Protein AF-A0A521QNW1-F1 (afdb_monomer_lite)

Secondary structure (DSSP, 8-state):
-EEEEHHHHHHHHHHHHHHHTS---HHHHHHHHHHHHHHHHHHHHHHHHHHHHHHHHSEEETTEEEEEE--TTSTTHHHHHHHHHHHHH-EEEE-SPPEEGGGT-----HHHHHHHTTTEE------HHHHHHHHHHHHHHHHHHHHTT-

Structure (mmCIF, N/CA/C/O backbone):
data_AF-A0A521QNW1-F1
#
_entry.id   AF-A0A521QNW1-F1
#
loop_
_atom_site.group_PDB
_atom_site.id
_atom_site.type_symbol
_atom_site.label_atom_id
_atom_site.label_alt_id
_atom_site.label_comp_id
_atom_site.label_asym_id
_atom_site.label_entity_id
_atom_site.label_seq_id
_atom_site.pdbx_PDB_ins_code
_atom_site.Cartn_x
_atom_site.Cartn_y
_atom_site.Cartn_z
_atom_site.occupancy
_atom_site.B_iso_or_equiv
_atom_site.auth_seq_id
_atom_site.auth_comp_id
_atom_site.auth_asym_id
_atom_site.auth_atom_id
_atom_site.pdbx_PDB_model_num
ATOM 1 N N . MET A 1 1 ? 7.171 6.668 18.962 1.00 60.22 1 MET A N 1
ATOM 2 C CA . MET A 1 1 ? 6.312 7.117 17.847 1.00 60.22 1 MET A CA 1
ATOM 3 C C . MET A 1 1 ? 6.265 5.956 16.876 1.00 60.22 1 MET A C 1
ATOM 5 O O . MET A 1 1 ? 7.332 5.444 16.565 1.00 60.22 1 MET A O 1
ATOM 9 N N . THR A 1 2 ? 5.083 5.450 16.535 1.00 83.50 2 THR A N 1
ATOM 10 C CA . THR A 1 2 ? 4.958 4.282 15.649 1.00 83.50 2 THR A CA 1
ATOM 11 C C . THR A 1 2 ? 5.354 4.687 14.232 1.00 83.50 2 THR A C 1
ATOM 13 O O . THR A 1 2 ? 5.096 5.821 13.831 1.00 83.50 2 THR A O 1
ATOM 16 N N . SER A 1 3 ? 5.994 3.796 13.488 1.00 90.81 3 SER A N 1
ATOM 17 C CA . SER A 1 3 ? 6.280 3.964 12.064 1.00 90.81 3 SER A CA 1
ATOM 18 C C . SER A 1 3 ? 5.726 2.775 11.292 1.00 90.81 3 SER A C 1
ATOM 20 O O . SER A 1 3 ? 5.543 1.696 11.857 1.00 90.81 3 SER A O 1
ATOM 22 N N . LEU A 1 4 ? 5.438 2.996 10.015 1.00 91.69 4 LEU A N 1
ATOM 23 C CA . LEU A 1 4 ? 5.029 1.962 9.072 1.00 91.69 4 LEU A CA 1
ATOM 24 C C . LEU A 1 4 ? 6.017 1.939 7.920 1.00 91.69 4 LEU A C 1
ATOM 26 O O . LEU A 1 4 ? 6.500 2.994 7.509 1.00 91.69 4 LEU A O 1
ATOM 30 N N . THR A 1 5 ? 6.305 0.759 7.387 1.00 95.31 5 THR A N 1
ATOM 31 C CA . THR A 1 5 ? 6.985 0.674 6.097 1.00 95.31 5 THR A CA 1
ATOM 32 C C . THR A 1 5 ? 6.017 1.042 4.975 1.00 95.31 5 THR A C 1
ATOM 34 O O . THR A 1 5 ? 4.802 0.841 5.090 1.00 95.31 5 THR A O 1
ATOM 37 N N . VAL A 1 6 ? 6.530 1.554 3.858 1.00 92.56 6 VAL A N 1
ATOM 38 C CA . VAL A 1 6 ? 5.693 1.863 2.688 1.00 92.56 6 VAL A CA 1
ATOM 39 C C . VAL A 1 6 ? 4.939 0.618 2.211 1.00 92.56 6 VAL A C 1
ATOM 41 O O . VAL A 1 6 ? 3.761 0.711 1.867 1.00 92.56 6 VAL A O 1
ATOM 44 N N . ILE A 1 7 ? 5.555 -0.570 2.258 1.00 93.81 7 ILE A N 1
ATOM 45 C CA . ILE A 1 7 ? 4.862 -1.810 1.877 1.00 93.81 7 ILE A CA 1
ATOM 46 C C . ILE A 1 7 ? 3.689 -2.152 2.807 1.00 93.81 7 ILE A C 1
ATOM 48 O O . ILE A 1 7 ? 2.662 -2.628 2.327 1.00 93.81 7 ILE A O 1
ATOM 52 N N . GLN A 1 8 ? 3.782 -1.848 4.106 1.00 93.44 8 GLN A N 1
ATOM 53 C CA . GLN A 1 8 ? 2.659 -2.015 5.039 1.00 93.44 8 GLN A CA 1
ATOM 54 C C . GLN A 1 8 ? 1.501 -1.072 4.695 1.00 93.44 8 GLN A C 1
ATOM 56 O O . GLN A 1 8 ? 0.344 -1.479 4.753 1.00 93.44 8 GLN A O 1
ATOM 61 N N . ILE A 1 9 ? 1.795 0.165 4.284 1.00 92.38 9 ILE A N 1
ATOM 62 C CA . ILE A 1 9 ? 0.774 1.123 3.830 1.00 92.38 9 ILE A CA 1
ATOM 63 C C . ILE A 1 9 ? 0.081 0.614 2.567 1.00 92.38 9 ILE A C 1
ATOM 65 O O . ILE A 1 9 ? -1.147 0.622 2.486 1.00 92.38 9 ILE A O 1
ATOM 69 N N . VAL A 1 10 ? 0.861 0.138 1.596 1.00 91.69 10 VAL A N 1
ATOM 70 C CA . VAL A 1 10 ? 0.342 -0.406 0.335 1.00 91.69 10 VAL A CA 1
ATOM 71 C C . VAL A 1 10 ? -0.538 -1.631 0.584 1.00 91.69 10 VAL A C 1
ATOM 73 O O . VAL A 1 10 ? -1.625 -1.709 0.015 1.00 91.69 10 VAL A O 1
ATOM 76 N N . ALA A 1 11 ? -0.107 -2.552 1.450 1.00 92.00 11 ALA A N 1
ATOM 77 C CA . ALA A 1 11 ? -0.886 -3.734 1.813 1.00 92.00 11 ALA A CA 1
ATOM 78 C C . ALA A 1 11 ? -2.203 -3.363 2.518 1.00 92.00 11 ALA A C 1
ATOM 80 O O . ALA A 1 11 ? -3.254 -3.921 2.209 1.00 92.00 11 ALA A O 1
ATOM 81 N N . ALA A 1 12 ? -2.167 -2.380 3.422 1.00 90.56 12 ALA A N 1
ATOM 82 C CA . ALA A 1 12 ? -3.335 -1.947 4.183 1.00 90.56 12 ALA A CA 1
ATOM 83 C C . ALA A 1 12 ? -4.367 -1.160 3.360 1.00 90.56 12 ALA A C 1
ATOM 85 O O . ALA A 1 12 ? -5.542 -1.123 3.732 1.00 90.56 12 ALA A O 1
ATOM 86 N N . HIS A 1 13 ? -3.950 -0.514 2.267 1.00 88.44 13 HIS A N 1
ATOM 87 C CA . HIS A 1 13 ? -4.769 0.448 1.524 1.00 88.44 13 HIS A CA 1
ATOM 88 C C . HIS A 1 13 ? -6.120 -0.134 1.073 1.00 88.44 13 HIS A C 1
ATOM 90 O O . HIS A 1 13 ? -7.166 0.476 1.298 1.00 88.44 13 HIS A O 1
ATOM 96 N N . GLU A 1 14 ? -6.130 -1.339 0.494 1.00 85.19 14 GLU A N 1
ATOM 97 C CA . GLU A 1 14 ? -7.375 -1.964 0.031 1.00 85.19 14 GLU A CA 1
ATOM 98 C C . GLU A 1 14 ? -8.303 -2.339 1.196 1.00 85.19 14 GLU A C 1
ATOM 100 O O . GLU A 1 14 ? -9.500 -2.043 1.165 1.00 85.19 14 GLU A O 1
ATOM 105 N N . ALA A 1 15 ? -7.753 -2.952 2.246 1.00 87.25 15 ALA A N 1
ATOM 106 C CA . ALA A 1 15 ? -8.526 -3.363 3.413 1.00 87.25 15 ALA A CA 1
ATOM 107 C C . ALA A 1 15 ? -9.147 -2.150 4.133 1.00 87.25 15 ALA A C 1
ATOM 109 O O . ALA A 1 15 ? -10.309 -2.181 4.541 1.00 87.25 15 ALA A O 1
ATOM 110 N N . ILE A 1 16 ? -8.414 -1.037 4.216 1.00 86.31 16 ILE A N 1
ATOM 111 C CA . ILE A 1 16 ? -8.890 0.212 4.821 1.00 86.31 16 ILE A CA 1
ATOM 112 C C . ILE A 1 16 ? -9.960 0.895 3.970 1.00 86.31 16 ILE A C 1
ATOM 114 O O . ILE A 1 16 ? -10.948 1.387 4.523 1.00 86.31 16 ILE A O 1
ATOM 118 N N . ALA A 1 17 ? -9.818 0.884 2.643 1.00 83.00 17 ALA A N 1
ATOM 119 C CA . ALA A 1 17 ? -10.846 1.401 1.746 1.00 83.00 17 ALA A CA 1
ATOM 120 C C . ALA A 1 17 ? -12.181 0.663 1.942 1.00 83.00 17 ALA A C 1
ATOM 122 O O . ALA A 1 17 ? -13.223 1.303 2.059 1.00 83.00 17 ALA A O 1
ATOM 123 N N . ARG A 1 18 ? -12.146 -0.669 2.087 1.00 83.62 18 ARG A N 1
ATOM 124 C CA . ARG A 1 18 ? -13.345 -1.477 2.372 1.00 83.62 18 ARG A CA 1
ATOM 125 C C . ARG A 1 18 ? -13.958 -1.165 3.736 1.00 83.62 18 ARG A C 1
ATOM 127 O O . ARG A 1 18 ? -15.178 -1.146 3.864 1.00 83.62 18 ARG A O 1
ATOM 134 N N . LEU A 1 19 ? -13.135 -0.919 4.758 1.00 83.69 19 LEU A N 1
ATOM 135 C CA . LEU A 1 19 ? -13.621 -0.555 6.093 1.00 83.69 19 LEU A CA 1
ATOM 136 C C . LEU A 1 19 ? -14.359 0.785 6.114 1.00 83.69 19 LEU A C 1
ATOM 138 O O . LEU A 1 19 ? -15.308 0.940 6.881 1.00 83.69 19 LEU A O 1
ATOM 142 N N . ARG A 1 20 ? -13.954 1.740 5.271 1.00 80.62 20 ARG A N 1
ATOM 143 C CA . ARG A 1 20 ? -14.621 3.043 5.152 1.00 80.62 20 ARG A CA 1
ATOM 144 C C . ARG A 1 20 ? -16.084 2.912 4.724 1.00 80.62 20 ARG A C 1
ATOM 146 O O . ARG A 1 20 ? -16.912 3.712 5.148 1.00 80.62 20 ARG A O 1
ATOM 153 N N . ASP A 1 21 ? -16.390 1.919 3.898 1.00 82.25 21 ASP A N 1
ATOM 154 C CA . ASP A 1 21 ? -17.720 1.746 3.314 1.00 82.25 21 ASP A CA 1
ATOM 155 C C . ASP A 1 21 ? -18.667 0.939 4.233 1.00 82.25 21 ASP A C 1
ATOM 157 O O . ASP A 1 21 ? -19.838 0.738 3.906 1.00 82.25 21 ASP A O 1
ATOM 161 N N . LYS A 1 22 ? -18.187 0.495 5.406 1.00 83.50 22 LYS A N 1
ATOM 162 C CA . LYS A 1 22 ? -18.977 -0.237 6.405 1.00 83.50 22 LYS A CA 1
ATOM 163 C C . LYS A 1 22 ? -19.598 0.708 7.451 1.00 83.50 22 LYS A C 1
ATOM 165 O O . LYS A 1 22 ? -18.998 1.726 7.805 1.00 83.50 22 LYS A O 1
ATOM 170 N N . PRO A 1 23 ? -20.786 0.381 7.994 1.00 81.69 23 PRO A N 1
ATOM 171 C CA . PRO A 1 23 ? -21.376 1.141 9.090 1.00 81.69 23 PRO A CA 1
ATOM 172 C C . PRO A 1 23 ? -20.565 0.912 10.373 1.00 81.69 23 PRO A C 1
ATOM 174 O O . PRO A 1 23 ? -20.579 -0.177 10.934 1.00 81.69 23 PRO A O 1
ATOM 177 N N . LEU A 1 24 ? -19.855 1.943 10.832 1.00 84.81 24 LEU A N 1
ATOM 178 C CA . LEU A 1 24 ? -19.031 1.903 12.044 1.00 84.81 24 LEU A CA 1
ATOM 179 C C . LEU A 1 24 ? -19.571 2.862 13.116 1.00 84.81 24 LEU A C 1
ATOM 181 O O . LEU A 1 24 ? -20.153 3.897 12.769 1.00 84.81 24 LEU A O 1
ATOM 185 N N . PRO A 1 25 ? -19.320 2.600 14.414 1.00 85.81 25 PRO A N 1
ATOM 186 C CA . PRO A 1 25 ? -19.617 3.559 15.474 1.00 85.81 25 PRO A CA 1
ATOM 187 C C . PRO A 1 25 ? -18.984 4.926 15.184 1.00 85.81 25 PRO A C 1
ATOM 189 O O . PRO A 1 25 ? -17.832 5.005 14.756 1.00 85.81 25 PRO A O 1
ATOM 192 N N . GLY A 1 26 ? -19.703 6.024 15.444 1.00 85.12 26 GLY A N 1
ATOM 193 C CA . GLY A 1 26 ? -19.305 7.365 14.982 1.00 85.12 26 GLY A CA 1
ATOM 194 C C . GLY A 1 26 ? -17.886 7.794 15.389 1.00 85.12 26 GLY A C 1
ATOM 195 O O . GLY A 1 26 ? -17.150 8.360 14.581 1.00 85.12 26 GLY A O 1
ATOM 196 N N . ALA A 1 27 ? -17.457 7.467 16.613 1.00 84.94 27 ALA A N 1
ATOM 197 C CA . ALA A 1 27 ? -16.100 7.760 17.083 1.00 84.94 27 ALA A CA 1
ATOM 198 C C . ALA A 1 27 ? -15.020 6.965 16.322 1.00 84.94 27 ALA A C 1
ATOM 200 O O . ALA A 1 27 ? -13.947 7.498 16.025 1.00 84.94 27 ALA A O 1
ATOM 201 N N . VAL A 1 28 ? -15.308 5.707 15.982 1.00 85.81 28 VAL A N 1
ATOM 202 C CA . VAL A 1 28 ? -14.408 4.820 15.234 1.00 85.81 28 VAL A CA 1
ATOM 203 C C . VAL A 1 28 ? -14.359 5.241 13.770 1.00 85.81 28 VAL A C 1
ATOM 205 O O . VAL A 1 28 ? -13.272 5.414 13.230 1.00 85.81 28 VAL A O 1
ATOM 208 N N . SER A 1 29 ? -15.515 5.530 13.167 1.00 86.81 29 SER A N 1
ATOM 209 C CA . SER A 1 29 ? -15.632 6.061 11.804 1.00 86.81 29 SER A CA 1
ATOM 210 C C . SER A 1 29 ? -14.823 7.353 11.615 1.00 86.81 29 SER A C 1
ATOM 212 O O . SER A 1 29 ? -14.059 7.484 10.656 1.00 86.81 29 SER A O 1
ATOM 214 N N . TYR A 1 30 ? -14.900 8.286 12.572 1.00 87.88 30 TYR A N 1
ATOM 215 C CA . TYR A 1 30 ? -14.123 9.528 12.534 1.00 87.88 30 TYR A CA 1
ATOM 216 C C . TYR A 1 30 ? -12.609 9.285 12.611 1.00 87.88 30 TYR A C 1
ATOM 218 O O . TYR A 1 30 ? -11.839 9.892 11.862 1.00 87.88 30 TYR A O 1
ATOM 226 N N . ARG A 1 31 ? -12.162 8.389 13.502 1.00 88.25 31 ARG A N 1
ATOM 227 C CA . ARG A 1 31 ? -10.741 8.022 13.619 1.00 88.25 31 ARG A CA 1
ATOM 228 C C . ARG A 1 31 ? -10.239 7.317 12.363 1.00 88.25 31 ARG A C 1
ATOM 230 O O . ARG A 1 31 ? -9.189 7.698 11.850 1.00 88.25 31 ARG A O 1
ATOM 237 N N . LEU A 1 32 ? -11.002 6.350 11.856 1.00 89.56 32 LEU A N 1
ATOM 238 C CA . LEU A 1 32 ? -10.689 5.629 10.629 1.00 89.56 32 LEU A CA 1
ATOM 239 C C . LEU A 1 32 ? -10.570 6.598 9.455 1.00 89.56 32 LEU A C 1
ATOM 241 O O . LEU A 1 32 ? -9.589 6.539 8.732 1.00 89.56 32 LEU A O 1
ATOM 245 N N . SER A 1 33 ? -11.486 7.559 9.322 1.00 88.56 33 SER A N 1
ATOM 246 C CA . SER A 1 33 ? -11.444 8.557 8.244 1.00 88.56 33 SER A CA 1
ATOM 247 C C . SER A 1 33 ? -10.151 9.385 8.241 1.00 88.56 33 SER A C 1
ATOM 249 O O . SER A 1 33 ? -9.627 9.703 7.176 1.00 88.56 33 SER A O 1
ATOM 251 N N . LYS A 1 34 ? -9.598 9.719 9.418 1.00 90.44 34 LYS A N 1
ATOM 252 C CA . LYS A 1 34 ? -8.298 10.408 9.512 1.00 90.44 34 LYS A CA 1
ATOM 253 C C . LYS A 1 34 ? -7.136 9.520 9.077 1.00 90.44 34 LYS A C 1
ATOM 255 O O . LYS A 1 34 ? -6.248 10.002 8.382 1.00 90.44 34 LYS A O 1
ATOM 260 N N . ILE A 1 35 ? -7.160 8.253 9.488 1.00 90.25 35 ILE A N 1
ATOM 261 C CA . ILE A 1 35 ? -6.149 7.262 9.108 1.00 90.25 35 ILE A CA 1
ATOM 262 C C . ILE A 1 35 ? -6.205 7.014 7.598 1.00 90.25 35 ILE A C 1
ATOM 264 O O . ILE A 1 35 ? -5.176 7.106 6.946 1.00 90.25 35 ILE A O 1
ATOM 268 N N . VAL A 1 36 ? -7.398 6.796 7.035 1.00 90.12 36 VAL A N 1
ATOM 269 C CA . VAL A 1 36 ? -7.626 6.641 5.589 1.00 90.12 36 VAL A CA 1
ATOM 270 C C . VAL A 1 36 ? -7.048 7.832 4.840 1.00 90.12 36 VAL A C 1
ATOM 272 O O . VAL A 1 36 ? -6.233 7.645 3.951 1.00 90.12 36 VAL A O 1
ATOM 275 N N . LYS A 1 37 ? -7.401 9.063 5.235 1.00 90.50 37 LYS A N 1
ATOM 276 C CA . LYS A 1 37 ? -6.895 10.265 4.564 1.00 90.50 37 LYS A CA 1
ATOM 277 C C . LYS A 1 37 ? -5.364 10.317 4.551 1.00 90.50 37 LYS A C 1
ATOM 279 O O . LYS A 1 37 ? -4.782 10.645 3.525 1.00 90.50 37 LYS A O 1
ATOM 284 N N . TYR A 1 38 ? -4.731 10.009 5.681 1.00 91.06 38 TYR A N 1
ATOM 285 C CA . TYR A 1 38 ? -3.275 9.976 5.777 1.00 91.06 38 TYR A CA 1
ATOM 286 C C . TYR A 1 38 ? -2.667 8.903 4.863 1.00 91.06 38 TYR A C 1
ATOM 288 O O . TYR A 1 38 ? -1.765 9.191 4.085 1.00 91.06 38 TYR A O 1
ATOM 296 N N . LEU A 1 39 ? -3.194 7.680 4.907 1.00 90.75 39 LEU A N 1
ATOM 297 C CA . LEU A 1 39 ? -2.685 6.574 4.095 1.00 90.75 39 LEU A CA 1
ATOM 298 C C . LEU A 1 39 ? -2.943 6.779 2.600 1.00 90.75 39 LEU A C 1
ATOM 300 O O . LEU A 1 39 ? -2.106 6.387 1.798 1.00 90.75 39 LEU A O 1
ATOM 304 N N . ASP A 1 40 ? -4.045 7.428 2.218 1.00 91.31 40 ASP A N 1
ATOM 305 C CA . ASP A 1 40 ? -4.325 7.816 0.833 1.00 91.31 40 ASP A CA 1
ATOM 306 C C . ASP A 1 40 ? -3.274 8.805 0.308 1.00 91.31 40 ASP A C 1
ATOM 308 O O . ASP A 1 40 ? -2.892 8.741 -0.860 1.00 91.31 40 ASP A O 1
ATOM 312 N N . GLU A 1 41 ? -2.819 9.744 1.144 1.00 91.81 41 GLU A N 1
ATOM 313 C CA . GLU A 1 41 ? -1.761 10.695 0.785 1.00 91.81 41 GLU A CA 1
ATOM 314 C C . GLU A 1 41 ? -0.425 9.961 0.580 1.00 91.81 41 GLU A C 1
ATOM 316 O O . GLU A 1 41 ? 0.184 10.100 -0.484 1.00 91.81 41 GLU A O 1
ATOM 321 N N . GLU A 1 42 ? -0.029 9.100 1.521 1.00 92.50 42 GLU A N 1
ATOM 322 C CA . GLU A 1 42 ? 1.185 8.277 1.405 1.00 92.50 42 GLU A CA 1
ATOM 323 C C . GLU A 1 42 ? 1.119 7.313 0.205 1.00 92.50 42 GLU A C 1
ATOM 325 O O . GLU A 1 42 ? 2.083 7.156 -0.547 1.00 92.50 42 GLU A O 1
ATOM 330 N N . PHE A 1 43 ? -0.045 6.713 -0.057 1.00 92.62 43 PHE A N 1
ATOM 331 C CA . PHE A 1 43 ? -0.247 5.821 -1.197 1.00 92.62 43 PHE A CA 1
ATOM 332 C C . PHE A 1 43 ? -0.143 6.559 -2.540 1.00 92.62 43 PHE A C 1
ATOM 334 O O . PHE A 1 43 ? 0.412 6.021 -3.502 1.00 92.62 43 PHE A O 1
ATOM 341 N N . ARG A 1 44 ? -0.626 7.806 -2.633 1.00 93.00 44 ARG A N 1
ATOM 342 C CA . ARG A 1 44 ? -0.446 8.645 -3.835 1.00 93.00 44 ARG A CA 1
ATOM 343 C C . ARG A 1 44 ? 1.017 9.005 -4.074 1.00 93.00 44 ARG A C 1
ATOM 345 O O . ARG A 1 44 ? 1.451 9.016 -5.230 1.00 93.00 44 ARG A O 1
ATOM 352 N N . LEU A 1 45 ? 1.774 9.279 -3.011 1.00 93.25 45 LEU A N 1
ATOM 353 C CA . LEU A 1 45 ? 3.217 9.512 -3.108 1.00 93.25 45 LEU A CA 1
ATOM 354 C C . LEU A 1 45 ? 3.926 8.251 -3.611 1.00 93.25 45 LEU A C 1
ATOM 356 O O . LEU A 1 45 ? 4.646 8.315 -4.607 1.00 93.25 45 LEU A O 1
ATOM 360 N N . TYR A 1 46 ? 3.621 7.092 -3.023 1.00 94.88 46 TYR A N 1
ATOM 361 C CA . TYR A 1 46 ? 4.114 5.799 -3.499 1.00 94.88 46 TYR A CA 1
ATOM 362 C C . TYR A 1 46 ? 3.779 5.550 -4.977 1.00 94.88 46 TYR A C 1
A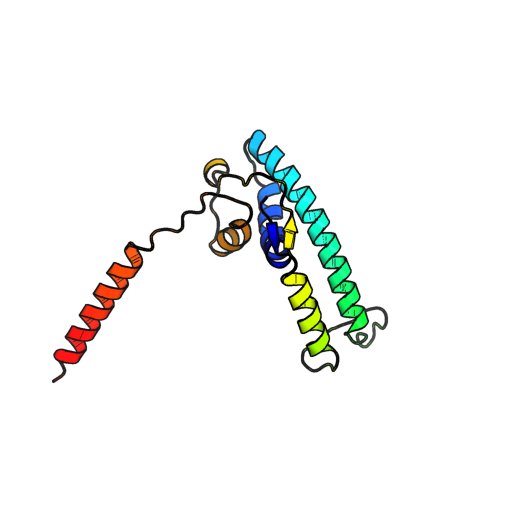TOM 364 O O . TYR A 1 46 ? 4.647 5.153 -5.753 1.00 94.88 46 TYR A O 1
ATOM 372 N N . ALA A 1 47 ? 2.536 5.804 -5.399 1.00 94.38 47 ALA A N 1
ATOM 373 C CA . ALA A 1 47 ? 2.120 5.618 -6.786 1.00 94.38 47 ALA A CA 1
ATOM 374 C C . ALA A 1 47 ? 2.905 6.522 -7.749 1.00 94.38 47 ALA A C 1
ATOM 376 O O . ALA A 1 47 ? 3.291 6.068 -8.826 1.00 94.38 47 ALA A O 1
ATOM 377 N N . THR A 1 48 ? 3.180 7.766 -7.345 1.00 96.19 48 THR A N 1
ATOM 378 C CA . THR A 1 48 ? 4.023 8.701 -8.103 1.00 96.19 48 THR A CA 1
ATOM 379 C C . THR A 1 48 ? 5.441 8.156 -8.256 1.00 96.19 48 THR A C 1
ATOM 381 O O . THR A 1 48 ? 5.901 7.985 -9.383 1.00 96.19 48 THR A O 1
ATOM 384 N N . VAL A 1 49 ? 6.093 7.779 -7.150 1.00 96.38 49 VAL A N 1
ATOM 385 C CA . VAL A 1 49 ? 7.458 7.222 -7.160 1.00 96.38 49 VAL A CA 1
ATOM 386 C C . VAL A 1 49 ? 7.532 5.945 -7.998 1.00 96.38 49 VAL A C 1
ATOM 388 O O . VAL A 1 49 ? 8.419 5.797 -8.836 1.00 96.38 49 VAL A O 1
ATOM 391 N N . LYS A 1 50 ? 6.565 5.035 -7.841 1.00 95.19 50 LYS A N 1
ATOM 392 C CA . LYS A 1 50 ? 6.474 3.811 -8.644 1.00 95.19 50 LYS A CA 1
ATOM 393 C C . LYS A 1 50 ? 6.391 4.132 -10.138 1.00 95.19 50 LYS A C 1
ATOM 395 O O . LYS A 1 50 ? 7.096 3.515 -10.931 1.00 95.19 50 LYS A O 1
ATOM 400 N N . ASN A 1 51 ? 5.551 5.089 -10.532 1.00 95.88 51 ASN A N 1
ATOM 401 C CA . ASN A 1 51 ? 5.404 5.478 -11.935 1.00 95.88 51 ASN A CA 1
ATOM 402 C C . ASN A 1 51 ? 6.690 6.112 -12.486 1.00 95.88 51 ASN A C 1
ATOM 404 O O . ASN A 1 51 ? 7.097 5.784 -13.598 1.00 95.88 51 ASN A O 1
ATOM 408 N N . GLU A 1 52 ? 7.373 6.952 -11.708 1.00 96.50 52 GLU A N 1
ATOM 409 C CA . GLU A 1 52 ? 8.679 7.505 -12.084 1.00 96.50 52 GLU A CA 1
ATOM 410 C C . GLU A 1 52 ? 9.734 6.408 -12.279 1.00 96.50 52 GLU A C 1
ATOM 412 O O . GLU A 1 52 ? 10.505 6.452 -13.239 1.00 96.50 52 GLU A O 1
ATOM 417 N N . LEU A 1 53 ? 9.748 5.393 -11.410 1.00 96.56 53 LEU A N 1
ATOM 418 C CA . LEU A 1 53 ? 10.639 4.240 -11.541 1.00 96.56 53 LEU A CA 1
ATOM 419 C C . LEU A 1 53 ? 10.299 3.382 -12.765 1.00 96.56 53 LEU A C 1
ATOM 421 O O . LEU A 1 53 ? 11.216 2.912 -13.438 1.00 96.56 53 LEU A O 1
ATOM 425 N N . ILE A 1 54 ? 9.015 3.221 -13.098 1.00 96.56 54 ILE A N 1
ATOM 426 C CA . ILE A 1 54 ? 8.580 2.548 -14.332 1.00 96.56 54 ILE A CA 1
ATOM 427 C C . ILE A 1 54 ? 9.069 3.316 -15.564 1.00 96.56 54 ILE A C 1
ATOM 429 O O . ILE A 1 54 ? 9.593 2.698 -16.483 1.00 96.56 54 ILE A O 1
ATOM 433 N N . VAL A 1 55 ? 8.957 4.645 -15.590 1.00 95.81 55 VAL A N 1
ATOM 434 C CA . VAL A 1 55 ? 9.461 5.458 -16.713 1.00 95.81 55 VAL A CA 1
ATOM 435 C C . VAL A 1 55 ? 10.989 5.393 -16.805 1.00 95.81 55 VAL A C 1
ATOM 437 O O . VAL A 1 55 ? 11.544 5.320 -17.897 1.00 95.81 55 VAL A O 1
ATOM 440 N N . ARG A 1 56 ? 11.687 5.398 -15.663 1.00 96.19 56 ARG A N 1
ATOM 441 C CA . ARG A 1 56 ? 13.157 5.387 -15.608 1.00 96.19 56 ARG A CA 1
ATOM 442 C C . ARG A 1 56 ? 13.773 4.048 -16.015 1.00 96.19 56 ARG A C 1
ATOM 444 O O . ARG A 1 56 ? 14.846 4.041 -16.612 1.00 96.19 56 ARG A O 1
ATOM 451 N N . HIS A 1 57 ? 13.149 2.937 -15.632 1.00 96.38 57 HIS A N 1
ATOM 452 C CA . HIS A 1 57 ? 13.724 1.594 -15.768 1.00 96.38 57 HIS A CA 1
ATOM 453 C C . HIS A 1 57 ? 12.936 0.675 -16.711 1.00 96.38 57 HIS A C 1
ATOM 455 O O . HIS A 1 57 ? 13.381 -0.434 -16.998 1.00 96.38 57 HIS A O 1
ATOM 461 N N . GLY A 1 58 ? 11.762 1.098 -17.167 1.00 94.38 58 GLY A N 1
ATOM 462 C CA . GLY A 1 58 ? 10.948 0.365 -18.125 1.00 94.38 58 GLY A CA 1
ATOM 463 C C . GLY A 1 58 ? 11.303 0.677 -19.572 1.00 94.38 58 GLY A C 1
ATOM 464 O O . GLY A 1 58 ? 12.142 1.520 -19.880 1.00 94.38 58 GLY A O 1
ATOM 465 N N . GLU A 1 59 ? 10.607 -0.006 -20.469 1.00 94.81 59 GLU A N 1
ATOM 466 C CA . GLU A 1 59 ? 10.640 0.260 -21.904 1.00 94.81 59 GLU A CA 1
ATOM 467 C C . GLU A 1 59 ? 9.250 0.680 -22.386 1.00 94.81 59 GLU A C 1
ATOM 469 O O . GLU A 1 59 ? 8.251 0.248 -21.797 1.00 94.81 59 GLU A O 1
ATOM 474 N N . PRO A 1 60 ? 9.155 1.499 -23.447 1.00 94.19 60 PRO A N 1
ATOM 475 C CA . PRO A 1 60 ? 7.871 1.874 -24.017 1.00 94.19 60 PRO A CA 1
ATOM 476 C C . PRO A 1 60 ? 7.088 0.642 -24.485 1.00 94.19 60 PRO A C 1
ATOM 478 O O . PRO A 1 60 ? 7.649 -0.344 -24.977 1.00 94.19 60 PRO A O 1
ATOM 481 N N . VAL A 1 61 ? 5.769 0.686 -24.326 1.00 94.19 61 VAL A N 1
ATOM 482 C CA . VAL A 1 61 ? 4.883 -0.375 -24.800 1.00 94.19 61 VAL A CA 1
ATOM 483 C C . VAL A 1 61 ? 4.811 -0.307 -26.332 1.00 94.19 61 VAL A C 1
ATOM 485 O O . VAL A 1 61 ? 4.633 0.781 -26.888 1.00 94.19 61 VAL A O 1
ATOM 488 N N . PRO A 1 62 ? 4.931 -1.446 -27.047 1.00 90.00 62 PRO A N 1
ATOM 489 C CA . PRO A 1 62 ? 4.666 -1.479 -28.480 1.00 90.00 62 PRO A CA 1
ATOM 490 C C . PRO A 1 62 ? 3.288 -0.879 -28.773 1.00 90.00 62 PRO A C 1
ATOM 492 O O . PRO A 1 62 ? 2.331 -1.161 -28.058 1.00 90.00 62 PRO A O 1
ATOM 495 N N . ASP A 1 63 ? 3.206 -0.028 -29.792 1.00 91.38 63 ASP A N 1
ATOM 496 C CA . ASP A 1 63 ? 1.978 0.658 -30.220 1.00 91.38 63 ASP A CA 1
ATOM 497 C C . ASP A 1 63 ? 1.450 1.755 -29.270 1.00 91.38 63 ASP A C 1
ATOM 499 O O . ASP A 1 63 ? 0.467 2.416 -29.606 1.00 91.38 63 ASP A O 1
ATOM 503 N N . LYS A 1 64 ? 2.117 2.001 -28.130 1.00 92.81 64 LYS A N 1
ATOM 504 C CA . LYS A 1 64 ? 1.791 3.072 -27.170 1.00 92.81 64 LYS A CA 1
ATOM 505 C C . LYS A 1 64 ? 3.053 3.681 -26.537 1.00 92.81 64 LYS A C 1
ATOM 507 O O . LYS A 1 64 ? 3.407 3.343 -25.405 1.00 92.81 64 LYS A O 1
ATOM 512 N N . PRO A 1 65 ? 3.771 4.556 -27.260 1.00 83.25 65 PRO A N 1
ATOM 513 C CA . PRO A 1 65 ? 5.069 5.077 -26.826 1.00 83.25 65 PRO A CA 1
ATOM 514 C C . PRO A 1 65 ? 5.014 5.930 -25.547 1.00 83.25 65 PRO A C 1
ATOM 516 O O . PRO A 1 65 ? 6.037 6.111 -24.894 1.00 83.25 65 PRO A O 1
ATOM 519 N N . GLU A 1 66 ? 3.845 6.452 -25.184 1.00 90.31 66 GLU A N 1
ATOM 520 C CA . GLU A 1 66 ? 3.592 7.180 -23.939 1.00 90.31 66 GLU A CA 1
ATOM 521 C C . GLU A 1 66 ? 3.427 6.274 -22.706 1.00 90.31 66 GLU A C 1
ATOM 523 O O . GLU A 1 66 ? 3.519 6.752 -21.574 1.00 90.31 66 GLU A O 1
ATOM 528 N N . GLU A 1 67 ? 3.195 4.975 -22.903 1.00 92.88 67 GLU A N 1
ATOM 529 C CA . GLU A 1 67 ? 3.091 3.990 -21.830 1.00 92.88 67 GLU A CA 1
ATOM 530 C C . GLU A 1 67 ? 4.426 3.250 -21.676 1.00 92.88 67 GLU A C 1
ATOM 532 O O . GLU A 1 67 ? 5.045 2.843 -22.655 1.00 92.88 67 GLU A O 1
ATOM 537 N N . TYR A 1 68 ? 4.855 3.025 -20.433 1.00 95.31 68 TYR A N 1
ATOM 538 C CA . TYR A 1 68 ? 6.071 2.277 -20.113 1.00 95.31 68 TYR A CA 1
ATOM 539 C C . TYR A 1 68 ? 5.714 0.998 -19.365 1.00 95.31 68 TYR A C 1
ATOM 541 O O . TYR A 1 68 ? 4.802 0.975 -18.535 1.00 95.31 68 TYR A O 1
ATOM 549 N N . ARG A 1 69 ? 6.459 -0.075 -19.631 1.00 94.31 69 ARG A N 1
ATOM 550 C CA . ARG A 1 69 ? 6.313 -1.360 -18.946 1.00 94.31 69 ARG A CA 1
ATOM 551 C C . ARG A 1 69 ? 7.642 -1.861 -18.413 1.00 94.31 69 ARG A C 1
ATOM 553 O O . ARG A 1 69 ? 8.695 -1.674 -19.016 1.00 94.31 69 ARG A O 1
ATOM 560 N N . VAL A 1 70 ? 7.558 -2.587 -17.309 1.00 95.38 70 VAL A N 1
ATOM 561 C CA . VAL A 1 70 ? 8.671 -3.324 -16.718 1.00 95.38 70 VAL A CA 1
ATOM 562 C C . VAL A 1 70 ? 8.304 -4.804 -16.751 1.00 95.38 70 VAL A C 1
ATOM 564 O O . VAL A 1 70 ? 7.254 -5.187 -16.240 1.00 95.38 70 VAL A O 1
ATOM 567 N N . LEU A 1 71 ? 9.139 -5.637 -17.375 1.00 94.94 71 LEU A N 1
ATOM 568 C CA . LEU A 1 71 ? 8.928 -7.084 -17.482 1.00 94.94 71 LEU A CA 1
ATOM 569 C C . LEU A 1 71 ? 10.219 -7.829 -17.118 1.00 94.94 71 LEU A C 1
ATOM 571 O O . LEU A 1 71 ? 11.291 -7.294 -17.389 1.00 94.94 71 LEU A O 1
ATOM 575 N N . PRO A 1 72 ? 10.149 -9.069 -16.594 1.00 96.44 72 PRO A N 1
ATOM 576 C CA . PRO A 1 72 ? 11.326 -9.803 -16.112 1.00 96.44 72 PRO A CA 1
ATOM 577 C C . PRO A 1 72 ? 12.468 -9.979 -17.119 1.00 96.44 72 PRO A C 1
ATOM 579 O O . PRO A 1 72 ? 13.619 -10.112 -16.724 1.00 96.44 72 PRO A O 1
ATOM 582 N N . HIS A 1 73 ? 12.158 -10.000 -18.417 1.00 93.50 73 HIS A N 1
ATOM 583 C CA . HIS A 1 73 ? 13.140 -10.175 -19.490 1.00 93.50 73 HIS A CA 1
ATOM 584 C C . HIS A 1 73 ? 13.724 -8.854 -20.017 1.00 93.50 73 HIS A C 1
ATOM 586 O O . HIS A 1 73 ? 14.594 -8.896 -20.883 1.00 93.50 73 HIS A O 1
ATOM 592 N N . LEU A 1 74 ? 13.244 -7.696 -19.546 1.00 93.44 74 LEU A N 1
ATOM 593 C CA . LEU A 1 74 ? 13.747 -6.393 -19.985 1.00 93.44 74 LEU A CA 1
ATOM 594 C C . LEU A 1 74 ? 15.001 -5.996 -19.190 1.00 93.44 74 LEU A C 1
ATOM 596 O O . LEU A 1 74 ? 15.066 -6.267 -17.987 1.00 93.44 74 LEU A O 1
ATOM 600 N N . PRO A 1 75 ? 15.976 -5.302 -19.808 1.00 93.00 75 PRO A N 1
ATOM 601 C CA . PRO A 1 75 ? 17.256 -4.979 -19.173 1.00 93.00 75 PRO A CA 1
ATOM 602 C C . PRO A 1 75 ? 17.132 -4.193 -17.861 1.00 93.00 75 PRO A C 1
ATOM 604 O O . PRO A 1 75 ? 17.909 -4.411 -16.933 1.00 93.00 75 PRO A O 1
ATOM 607 N N . GLY A 1 76 ? 16.150 -3.294 -17.754 1.00 94.12 76 GLY A N 1
ATOM 608 C CA . GLY A 1 76 ? 15.960 -2.454 -16.569 1.00 94.12 76 GLY A CA 1
ATOM 609 C C . GLY A 1 76 ? 15.228 -3.125 -15.400 1.00 94.12 76 GLY A C 1
ATOM 610 O O . GLY A 1 76 ? 15.136 -2.528 -14.327 1.00 94.12 76 GLY A O 1
ATOM 611 N N . PHE A 1 77 ? 14.746 -4.365 -15.556 1.00 97.00 77 PHE A N 1
ATOM 612 C CA . PHE A 1 77 ? 13.959 -5.058 -14.531 1.00 97.00 77 PHE A CA 1
ATOM 613 C C . PHE A 1 77 ? 14.683 -5.174 -13.186 1.00 97.00 77 PHE A C 1
ATOM 615 O O . PHE A 1 77 ? 14.109 -4.844 -12.152 1.00 97.00 77 PHE A O 1
ATOM 622 N N . GLY A 1 78 ? 15.951 -5.601 -13.189 1.00 97.44 78 GLY A N 1
ATOM 623 C CA . GLY A 1 78 ? 16.722 -5.770 -11.952 1.00 97.44 78 GLY A CA 1
ATOM 624 C C . GLY A 1 78 ? 16.868 -4.461 -11.170 1.00 97.44 78 GLY A C 1
ATOM 625 O O . GLY A 1 78 ? 16.595 -4.427 -9.973 1.00 97.44 78 GLY A O 1
ATOM 626 N N . ALA A 1 79 ? 17.205 -3.371 -11.867 1.00 96.94 79 ALA A N 1
ATOM 627 C CA . ALA A 1 79 ? 17.337 -2.043 -11.266 1.00 96.94 79 ALA A CA 1
ATOM 628 C C . ALA A 1 79 ? 15.996 -1.507 -10.739 1.00 96.94 79 ALA A C 1
ATOM 630 O O . ALA A 1 79 ? 15.953 -0.903 -9.669 1.00 96.94 79 ALA A O 1
ATOM 631 N N . TYR A 1 80 ? 14.897 -1.765 -11.456 1.00 97.56 80 TYR A N 1
ATOM 632 C CA . TYR A 1 80 ? 13.554 -1.431 -1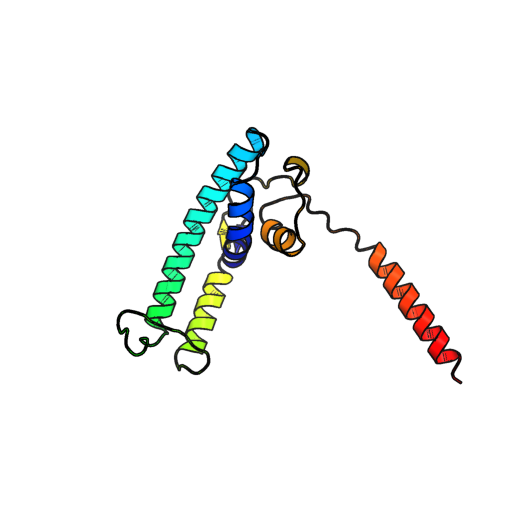0.989 1.00 97.56 80 TYR A CA 1
ATOM 633 C C . TYR A 1 80 ? 13.202 -2.164 -9.690 1.00 97.56 80 TYR A C 1
ATOM 635 O O . TYR A 1 80 ? 12.738 -1.527 -8.749 1.00 97.56 80 TYR A O 1
ATOM 643 N N . ILE A 1 81 ? 13.434 -3.481 -9.621 1.00 97.69 81 ILE A N 1
ATOM 644 C CA . ILE A 1 81 ? 13.144 -4.270 -8.416 1.00 97.69 81 ILE A CA 1
ATOM 645 C C . ILE A 1 81 ? 13.983 -3.775 -7.239 1.00 97.69 81 ILE A C 1
ATOM 647 O O . ILE A 1 81 ? 13.428 -3.537 -6.175 1.00 97.69 81 ILE A O 1
ATOM 651 N N . GLU A 1 82 ? 15.283 -3.542 -7.428 1.00 97.44 82 GLU A N 1
ATOM 652 C CA . GLU A 1 82 ? 16.151 -3.012 -6.370 1.00 97.44 82 GLU A CA 1
ATOM 653 C C . GLU A 1 82 ? 15.669 -1.644 -5.858 1.00 97.44 82 GLU A C 1
ATOM 655 O O . GLU A 1 82 ? 15.601 -1.418 -4.648 1.00 97.44 82 GLU A O 1
ATOM 660 N N . ALA A 1 83 ? 15.291 -0.739 -6.766 1.00 97.12 83 ALA A N 1
ATOM 661 C CA . ALA A 1 83 ? 14.762 0.569 -6.399 1.00 97.12 83 ALA A CA 1
ATOM 662 C C . ALA A 1 83 ? 13.420 0.461 -5.656 1.00 97.12 83 ALA A C 1
ATOM 664 O O . ALA A 1 83 ? 13.242 1.106 -4.625 1.00 97.12 83 ALA A O 1
ATOM 665 N N . MET A 1 84 ? 12.499 -0.379 -6.136 1.00 97.38 84 MET A N 1
ATOM 666 C CA . MET A 1 84 ? 11.207 -0.606 -5.485 1.00 97.38 84 MET A CA 1
ATOM 667 C C . MET A 1 84 ? 11.354 -1.250 -4.108 1.00 97.38 84 MET A C 1
ATOM 669 O O . MET A 1 84 ? 10.652 -0.840 -3.191 1.00 97.38 84 MET A O 1
ATOM 673 N N . THR A 1 85 ? 12.279 -2.199 -3.936 1.00 96.69 85 THR A N 1
ATOM 674 C CA . THR A 1 85 ? 12.568 -2.804 -2.629 1.00 96.69 85 THR A CA 1
ATOM 675 C C . THR A 1 85 ? 13.012 -1.744 -1.627 1.00 96.69 85 THR A C 1
ATOM 677 O O . THR A 1 85 ? 12.484 -1.704 -0.521 1.00 96.69 85 THR A O 1
ATOM 680 N N . ARG A 1 86 ? 13.904 -0.823 -2.020 1.00 96.12 86 ARG A N 1
ATOM 681 C CA . ARG A 1 86 ? 14.314 0.288 -1.144 1.00 96.12 86 ARG A CA 1
ATOM 682 C C . ARG A 1 86 ? 13.131 1.168 -0.756 1.00 96.12 86 ARG A C 1
ATOM 684 O O . ARG A 1 86 ? 12.952 1.435 0.424 1.00 96.12 86 ARG A O 1
ATOM 691 N N . VAL A 1 87 ? 12.297 1.548 -1.727 1.00 95.81 87 VAL A N 1
ATOM 692 C CA . VAL A 1 87 ? 11.070 2.322 -1.469 1.00 95.81 87 VAL A CA 1
ATOM 693 C C . VAL A 1 87 ? 10.144 1.574 -0.508 1.00 95.81 87 VAL A C 1
ATOM 695 O O . VAL A 1 87 ? 9.567 2.180 0.383 1.00 95.81 87 VAL A O 1
ATOM 698 N N . HIS A 1 88 ? 9.995 0.257 -0.655 1.00 96.12 88 HIS A N 1
ATOM 699 C CA . HIS A 1 88 ? 9.155 -0.571 0.215 1.00 96.12 88 HIS A CA 1
ATOM 700 C C . HIS A 1 88 ? 9.668 -0.664 1.652 1.00 96.12 88 HIS A C 1
ATOM 702 O O . HIS A 1 88 ? 8.850 -0.741 2.570 1.00 96.12 88 HIS A O 1
ATOM 708 N N . GLU A 1 89 ? 10.987 -0.651 1.841 1.00 95.25 89 GLU A N 1
ATOM 709 C CA . GLU A 1 89 ? 11.657 -0.689 3.146 1.00 95.25 89 GLU A CA 1
ATOM 710 C C . GLU A 1 89 ? 11.667 0.669 3.864 1.00 95.25 89 GLU A C 1
ATOM 712 O O . GLU A 1 89 ? 11.859 0.711 5.082 1.00 95.25 89 GLU A O 1
ATOM 717 N N . GLU A 1 90 ? 11.437 1.775 3.148 1.00 94.44 90 GLU A N 1
ATOM 718 C CA . GLU A 1 90 ? 11.340 3.101 3.756 1.00 94.44 90 GLU A CA 1
ATOM 719 C C . GLU A 1 90 ? 10.247 3.141 4.826 1.00 94.44 90 GLU A C 1
ATOM 721 O O . GLU A 1 90 ? 9.135 2.636 4.649 1.00 94.44 90 GLU A O 1
ATOM 726 N N . THR A 1 91 ? 10.571 3.767 5.957 1.00 94.06 91 THR A N 1
ATOM 727 C CA . THR A 1 91 ? 9.647 3.931 7.077 1.00 94.06 91 THR A CA 1
ATOM 728 C C . THR A 1 91 ? 9.105 5.348 7.128 1.00 94.06 91 THR A C 1
ATOM 730 O O . THR A 1 91 ? 9.885 6.301 7.186 1.00 94.06 91 THR A O 1
ATOM 733 N N . VAL A 1 92 ? 7.787 5.487 7.234 1.00 91.75 92 VAL A N 1
ATOM 734 C CA . VAL A 1 92 ? 7.115 6.769 7.455 1.00 91.75 92 VAL A CA 1
ATOM 735 C C . VAL A 1 92 ? 6.516 6.842 8.865 1.00 91.75 92 VAL A C 1
ATOM 737 O O . VAL A 1 92 ? 6.092 5.818 9.419 1.00 91.75 92 VAL A O 1
ATOM 740 N N . PRO A 1 93 ? 6.494 8.026 9.505 1.00 92.19 93 PRO A 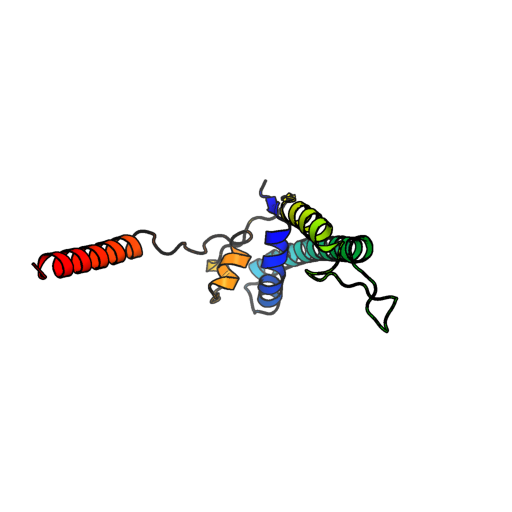N 1
ATOM 741 C CA . PRO A 1 93 ? 5.878 8.187 10.817 1.00 92.19 93 PRO A CA 1
ATOM 742 C C . PRO A 1 93 ? 4.373 7.922 10.763 1.00 92.19 93 PRO A C 1
ATOM 744 O O . PRO A 1 93 ? 3.673 8.511 9.957 1.00 92.19 93 PRO A O 1
ATOM 747 N N . PHE A 1 94 ? 3.846 7.122 11.685 1.00 90.56 94 PHE A N 1
ATOM 748 C CA . PHE A 1 94 ? 2.409 6.911 11.839 1.00 90.56 94 PHE A CA 1
ATOM 749 C C . PHE A 1 94 ? 1.902 7.672 13.075 1.00 90.56 94 PHE A C 1
ATOM 751 O O . PHE A 1 94 ? 2.067 7.204 14.207 1.00 90.56 94 PHE A O 1
ATOM 758 N N . PRO A 1 95 ? 1.302 8.868 12.906 1.00 90.25 95 PRO A N 1
ATOM 759 C CA . PRO A 1 95 ? 0.985 9.764 14.020 1.00 90.25 95 PRO A CA 1
ATOM 760 C C . PRO A 1 95 ? -0.330 9.413 14.735 1.00 90.25 95 PRO A C 1
ATOM 762 O O . PRO A 1 95 ? -0.801 10.182 15.575 1.00 90.25 95 PRO A O 1
ATOM 765 N N . PHE A 1 96 ? -0.951 8.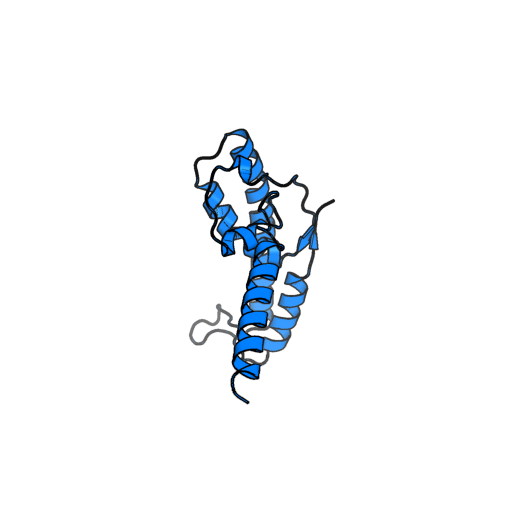278 14.409 1.00 88.75 96 PHE A N 1
ATOM 766 C CA . PHE A 1 96 ? -2.241 7.885 14.962 1.00 88.75 96 PHE A CA 1
ATOM 767 C C . PHE A 1 96 ? -2.093 6.802 16.019 1.00 88.75 96 PHE A C 1
ATOM 769 O O . PHE A 1 96 ? -1.283 5.884 15.916 1.00 88.75 96 PHE A O 1
ATOM 776 N N . LYS A 1 97 ? -2.964 6.871 17.026 1.00 86.56 97 LYS A N 1
ATOM 777 C CA . LYS A 1 97 ? -3.215 5.718 17.882 1.00 86.56 97 LYS A CA 1
ATOM 778 C C . LYS A 1 97 ? -3.982 4.672 17.073 1.00 86.56 97 LYS A C 1
ATOM 780 O O . LYS A 1 97 ? -5.020 5.004 16.487 1.00 86.56 97 LYS A O 1
ATOM 785 N N . LYS A 1 98 ? -3.507 3.430 17.119 1.00 86.81 98 LYS A N 1
ATOM 786 C CA . LYS A 1 98 ? -4.158 2.269 16.514 1.00 86.81 98 LYS A CA 1
ATOM 787 C C . LYS A 1 98 ? -5.604 2.090 16.988 1.00 86.81 98 LYS A C 1
ATOM 789 O O . LYS A 1 98 ? -5.983 2.537 18.079 1.00 86.81 98 LYS A O 1
ATOM 794 N N . ILE A 1 99 ? -6.434 1.509 16.128 1.00 84.62 99 ILE A N 1
ATOM 795 C CA . ILE A 1 99 ? -7.844 1.209 16.416 1.00 84.62 99 ILE A CA 1
ATOM 796 C C . ILE A 1 99 ? -7.935 -0.209 16.984 1.00 84.62 99 ILE A C 1
ATOM 798 O O . ILE A 1 99 ? -7.291 -1.113 16.467 1.00 84.62 99 ILE A O 1
ATOM 802 N N . GLU A 1 100 ? -8.726 -0.406 18.035 1.00 86.25 100 GLU A N 1
ATOM 803 C CA . GLU A 1 100 ? -8.949 -1.738 18.600 1.00 86.25 100 GLU A CA 1
ATOM 804 C C . GLU A 1 100 ? -9.941 -2.505 17.717 1.00 86.25 100 GLU A C 1
ATOM 806 O O . GLU A 1 100 ? -11.015 -1.993 17.404 1.00 86.25 100 GLU A O 1
ATOM 811 N N . VAL A 1 101 ? -9.618 -3.740 17.334 1.00 83.31 101 VAL A N 1
ATOM 812 C CA . VAL A 1 101 ? -10.464 -4.564 16.448 1.00 83.31 101 VAL A CA 1
ATOM 813 C C . VAL A 1 101 ? -11.845 -4.823 17.053 1.00 83.31 101 VAL A C 1
ATOM 815 O O . VAL A 1 101 ? -12.847 -4.774 16.343 1.00 83.31 101 VAL A O 1
ATOM 818 N N . LYS A 1 102 ? -11.927 -4.994 18.378 1.00 81.06 102 LYS A N 1
ATOM 819 C CA . LYS A 1 102 ? -13.200 -5.147 19.107 1.00 81.06 102 LYS A CA 1
ATOM 820 C C . LYS A 1 102 ? -14.156 -3.957 18.941 1.00 81.06 102 LYS A C 1
ATOM 822 O O . LYS A 1 102 ? -15.351 -4.120 19.145 1.00 81.06 102 LYS A O 1
ATOM 827 N N . ASP A 1 103 ? -13.644 -2.775 18.586 1.00 78.31 103 ASP A N 1
ATOM 828 C CA . ASP A 1 103 ? -14.461 -1.573 18.390 1.00 78.31 103 ASP A CA 1
ATOM 829 C C . ASP A 1 103 ? -15.145 -1.555 17.007 1.00 78.31 103 ASP A C 1
ATOM 831 O O . ASP A 1 103 ? -15.943 -0.657 16.728 1.00 78.31 103 ASP A O 1
ATOM 835 N N . LEU A 1 104 ? -14.804 -2.498 16.119 1.00 77.38 104 LEU A N 1
ATOM 836 C CA . LEU A 1 104 ? -15.293 -2.542 14.740 1.00 77.38 104 LEU A CA 1
ATOM 837 C C . LEU A 1 104 ? -16.527 -3.427 14.579 1.00 77.38 104 LEU A C 1
ATOM 839 O O . LEU A 1 104 ? -17.343 -3.106 13.726 1.00 77.38 104 LEU A O 1
ATOM 843 N N . ASP A 1 105 ? -16.672 -4.482 15.389 1.00 75.12 105 ASP A N 1
ATOM 844 C CA . ASP A 1 105 ? -17.736 -5.496 15.262 1.00 75.12 105 ASP A CA 1
ATOM 845 C C . ASP A 1 105 ? -17.848 -6.050 13.825 1.00 75.12 105 ASP A C 1
ATOM 847 O O . ASP A 1 105 ? -18.903 -6.041 13.191 1.00 75.12 105 ASP A O 1
ATOM 851 N N . LEU A 1 106 ? -16.701 -6.449 13.262 1.00 80.19 106 LEU A N 1
ATOM 852 C CA . LEU A 1 106 ? -16.569 -6.942 11.892 1.00 80.19 106 LEU A CA 1
ATOM 853 C C . LEU A 1 106 ? -15.725 -8.210 11.846 1.00 80.19 106 LEU A C 1
ATOM 855 O O . LEU A 1 106 ? -14.692 -8.293 12.509 1.00 80.19 106 LEU A O 1
ATOM 859 N N . ASP A 1 107 ? -16.108 -9.125 10.959 1.00 80.00 107 ASP A N 1
ATOM 860 C CA . ASP A 1 107 ? -15.266 -10.253 10.578 1.00 80.00 107 ASP A CA 1
ATOM 861 C C . ASP A 1 107 ? -14.196 -9.817 9.569 1.00 80.00 107 ASP A C 1
ATOM 863 O O . ASP A 1 107 ? -14.462 -9.040 8.639 1.00 80.00 107 ASP A O 1
ATOM 867 N N . PHE A 1 108 ? -12.989 -10.354 9.748 1.00 82.19 108 PHE A N 1
ATOM 868 C CA . PHE A 1 108 ? -11.833 -10.129 8.886 1.00 82.19 108 PHE A CA 1
ATOM 869 C C . PHE A 1 108 ? -11.317 -11.459 8.349 1.00 82.19 108 PHE A C 1
ATOM 871 O O . PHE A 1 108 ? -11.175 -12.431 9.089 1.00 82.19 108 PHE A O 1
ATOM 878 N N . SER A 1 109 ? -10.995 -11.501 7.060 1.00 84.94 109 SER A N 1
ATOM 879 C CA . SER A 1 109 ? -10.222 -12.610 6.497 1.00 84.94 109 SER A CA 1
ATOM 880 C C . SER A 1 109 ? -8.769 -12.578 6.989 1.00 84.94 109 SER A C 1
ATOM 882 O O . SER A 1 109 ? -8.261 -11.524 7.365 1.00 84.94 109 SER A O 1
ATOM 884 N N . ALA A 1 110 ? -8.060 -13.711 6.920 1.00 83.12 110 ALA A N 1
ATOM 885 C CA . ALA A 1 110 ? -6.644 -13.788 7.309 1.00 83.12 110 ALA A CA 1
ATOM 886 C C . ALA A 1 110 ? -5.766 -12.745 6.585 1.00 83.12 110 ALA A C 1
ATOM 888 O O . ALA A 1 110 ? -4.926 -12.102 7.208 1.00 83.12 110 ALA A O 1
ATOM 889 N N . ASN A 1 111 ? -6.029 -12.508 5.296 1.00 83.31 111 ASN A N 1
ATOM 890 C CA . ASN A 1 111 ? -5.311 -11.505 4.505 1.00 83.31 111 ASN A CA 1
ATOM 891 C C . ASN A 1 111 ? -5.605 -10.073 4.978 1.00 83.31 111 ASN A C 1
ATOM 893 O O . ASN A 1 111 ? -4.716 -9.226 4.980 1.00 83.31 111 ASN A O 1
ATOM 897 N N . GLU A 1 112 ? -6.847 -9.780 5.375 1.00 85.19 112 GLU A N 1
ATOM 898 C CA . GLU A 1 112 ? -7.200 -8.466 5.923 1.00 85.19 112 GLU A CA 1
ATOM 899 C C . GLU A 1 112 ? -6.581 -8.262 7.305 1.00 85.19 112 GLU A C 1
ATOM 901 O O . GLU A 1 112 ? -6.121 -7.164 7.599 1.00 85.19 112 GLU A O 1
ATOM 906 N N . ILE A 1 113 ? -6.513 -9.310 8.128 1.00 86.75 113 ILE A N 1
ATOM 907 C CA . ILE A 1 113 ? -5.828 -9.273 9.424 1.00 86.75 113 ILE A CA 1
ATOM 908 C C . ILE A 1 113 ? -4.351 -8.923 9.225 1.00 86.75 113 ILE A C 1
ATOM 910 O O . ILE A 1 113 ? -3.864 -7.974 9.836 1.00 86.75 113 ILE A O 1
ATOM 914 N N . GLU A 1 114 ? -3.650 -9.638 8.342 1.00 85.69 114 GLU A N 1
ATOM 915 C CA . GLU A 1 114 ? -2.233 -9.392 8.055 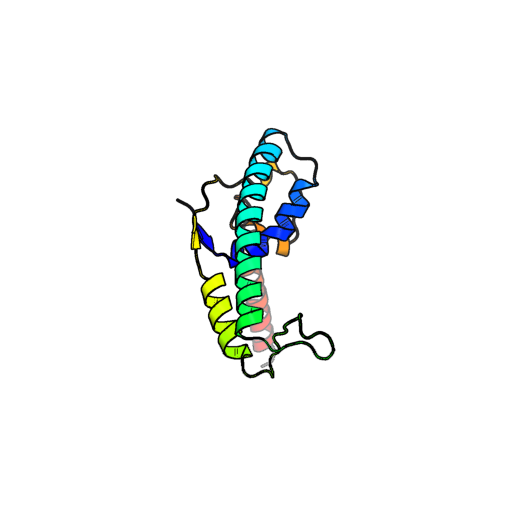1.00 85.69 114 GLU A CA 1
ATOM 916 C C . GLU A 1 114 ? -1.998 -7.964 7.540 1.00 85.69 114 GLU A C 1
ATOM 918 O O . GLU A 1 114 ? -1.117 -7.254 8.030 1.00 85.69 114 GLU A O 1
ATOM 923 N N . ALA A 1 115 ? -2.840 -7.506 6.611 1.00 87.56 115 ALA A N 1
ATOM 924 C CA . ALA A 1 115 ? -2.760 -6.164 6.047 1.00 87.56 115 ALA A CA 1
ATOM 925 C C . ALA A 1 115 ? -3.047 -5.054 7.075 1.00 87.56 115 ALA A C 1
ATOM 927 O O . ALA A 1 115 ? -2.465 -3.972 6.996 1.00 87.56 115 ALA A O 1
ATOM 928 N N . LEU A 1 116 ? -3.946 -5.289 8.036 1.00 89.44 116 LEU A N 1
ATOM 929 C CA . LEU A 1 116 ? -4.416 -4.275 8.983 1.00 89.44 116 LEU A CA 1
ATOM 930 C C . LEU A 1 116 ? -3.689 -4.301 10.334 1.00 89.44 116 LEU A C 1
ATOM 932 O O . LEU A 1 116 ? -3.712 -3.294 11.043 1.00 89.44 116 LEU A O 1
ATOM 936 N N . ALA A 1 117 ? -3.015 -5.391 10.703 1.00 88.19 117 ALA A N 1
ATOM 937 C CA . ALA A 1 117 ? -2.277 -5.523 11.966 1.00 88.19 117 ALA A CA 1
ATOM 938 C C . ALA A 1 117 ? -1.272 -4.388 12.273 1.00 88.19 117 ALA A C 1
ATOM 940 O O . ALA A 1 117 ? -1.118 -4.014 13.444 1.00 88.19 117 ALA A O 1
ATOM 941 N N . PRO A 1 118 ? -0.617 -3.756 11.279 1.00 86.38 118 PRO A N 1
ATOM 942 C CA . PRO A 1 118 ? 0.234 -2.599 11.547 1.00 86.38 118 PRO A CA 1
ATOM 943 C C . PRO A 1 118 ? -0.537 -1.360 12.047 1.00 86.38 118 PRO A C 1
ATOM 945 O O . PRO A 1 118 ? 0.043 -0.498 12.705 1.00 86.38 118 PRO A O 1
ATOM 948 N N . ILE A 1 119 ? -1.842 -1.269 11.773 1.00 85.94 119 ILE A N 1
ATOM 949 C CA . ILE A 1 119 ? -2.690 -0.082 11.997 1.00 85.94 119 ILE A CA 1
ATOM 950 C C . ILE A 1 119 ? -3.747 -0.320 13.091 1.00 85.94 119 ILE A C 1
ATOM 952 O O . ILE A 1 119 ? -4.239 0.632 13.707 1.00 85.94 119 ILE A O 1
ATOM 956 N N . PHE A 1 120 ? -4.066 -1.580 13.374 1.00 87.12 120 PHE A N 1
ATOM 957 C CA . PHE A 1 120 ? -5.045 -2.001 14.370 1.00 87.12 120 PHE A CA 1
ATOM 958 C C . PHE A 1 120 ? -4.375 -2.790 15.504 1.00 87.12 120 PHE A C 1
ATOM 960 O O . PHE A 1 120 ? -3.308 -3.374 15.329 1.00 87.12 120 PHE A O 1
ATOM 967 N N . ASP A 1 121 ? -4.997 -2.777 16.679 1.00 83.81 121 ASP A N 1
ATOM 968 C CA . ASP A 1 121 ? -4.616 -3.587 17.838 1.00 83.81 121 ASP A CA 1
ATOM 969 C C . ASP A 1 121 ? -5.718 -4.604 18.145 1.00 83.81 121 ASP A C 1
ATOM 971 O O . ASP A 1 121 ? -6.900 -4.347 17.918 1.00 83.81 121 ASP A O 1
ATOM 975 N N . GLY A 1 122 ? -5.345 -5.759 18.694 1.00 72.38 122 GLY A N 1
ATOM 976 C CA . GLY A 1 122 ? -6.320 -6.763 19.122 1.00 72.38 122 GLY A CA 1
ATOM 977 C C . GLY A 1 122 ? -6.798 -7.715 18.026 1.00 72.38 122 GLY A C 1
ATOM 978 O O . GLY A 1 122 ? -7.760 -8.443 18.258 1.00 72.38 122 GLY A O 1
ATOM 979 N N . PHE A 1 123 ? -6.116 -7.780 16.875 1.00 73.06 123 PHE A N 1
ATOM 980 C CA . PHE A 1 123 ? -6.087 -9.036 16.126 1.00 73.06 123 PHE A CA 1
ATOM 981 C C . PHE A 1 123 ? -5.365 -10.036 17.020 1.00 73.06 123 PHE A C 1
ATOM 983 O O . PHE A 1 123 ? -4.147 -9.962 17.187 1.00 73.06 123 PHE A O 1
ATOM 990 N N . ALA A 1 124 ? -6.132 -10.881 17.705 1.00 57.25 124 ALA A N 1
ATOM 991 C CA . ALA A 1 124 ? -5.556 -11.955 18.482 1.00 57.25 124 ALA A CA 1
ATOM 992 C C . ALA A 1 124 ? -4.681 -12.787 17.539 1.00 57.25 124 ALA A C 1
ATOM 994 O O . ALA A 1 124 ? -5.157 -13.316 16.536 1.00 57.25 124 ALA A O 1
ATOM 995 N N . THR A 1 125 ? -3.397 -12.898 17.866 1.00 48.66 125 THR A N 1
ATOM 996 C CA . THR A 1 125 ? -2.648 -14.108 17.553 1.00 48.66 125 THR A CA 1
ATOM 997 C C . THR A 1 125 ? -3.362 -15.207 18.328 1.00 48.66 125 THR A C 1
ATOM 999 O O . THR A 1 125 ? -3.155 -15.339 19.537 1.00 48.66 125 THR A O 1
ATOM 1002 N N . GLU A 1 126 ? -4.315 -15.892 17.700 1.00 42.69 126 GLU A N 1
ATOM 1003 C CA . GLU A 1 126 ? -4.887 -17.096 18.286 1.00 42.69 126 GLU A CA 1
ATOM 1004 C C . GLU A 1 126 ? -3.751 -18.110 18.472 1.00 42.69 126 GLU A C 1
ATOM 1006 O O . GLU A 1 126 ? -3.329 -18.787 17.545 1.00 42.69 126 GLU A O 1
ATOM 1011 N N . ASP A 1 127 ? -3.238 -18.134 19.699 1.00 44.44 127 ASP A N 1
ATOM 1012 C CA . ASP A 1 127 ? -2.813 -19.321 20.424 1.00 44.44 127 ASP A CA 1
ATOM 1013 C C . ASP A 1 127 ? -1.697 -20.178 19.788 1.00 44.44 127 ASP A C 1
ATOM 1015 O O . ASP A 1 127 ? -1.925 -21.287 19.301 1.00 44.44 127 ASP A O 1
ATOM 1019 N N . ASP A 1 128 ? -0.444 -19.737 19.965 1.00 47.72 128 ASP A N 1
ATOM 1020 C CA . ASP A 1 128 ? 0.766 -20.576 19.841 1.00 47.72 128 ASP A CA 1
ATOM 1021 C C . ASP A 1 128 ? 0.726 -21.847 20.738 1.00 47.72 128 ASP A C 1
ATOM 1023 O O . ASP A 1 128 ? 1.604 -22.710 20.649 1.00 47.72 128 ASP A O 1
ATOM 1027 N N . GLY A 1 129 ? -0.273 -21.999 21.620 1.00 47.88 129 GLY A N 1
ATOM 1028 C CA . GLY A 1 129 ? -0.453 -23.159 22.492 1.00 47.88 129 GLY A CA 1
ATOM 1029 C C . GLY A 1 129 ? -1.224 -24.329 21.869 1.00 47.88 129 GLY A C 1
ATOM 1030 O O . GLY A 1 129 ? -0.915 -25.487 22.170 1.00 47.88 129 GLY A O 1
ATOM 1031 N N . ALA A 1 130 ? -2.196 -24.073 20.987 1.00 47.69 130 ALA A N 1
ATOM 1032 C CA . ALA A 1 130 ? -3.035 -25.134 20.418 1.00 47.69 130 ALA A CA 1
ATOM 1033 C C . ALA A 1 130 ? -2.312 -25.925 19.315 1.00 47.69 130 ALA A C 1
ATOM 1035 O O . ALA A 1 130 ? -2.445 -27.152 19.226 1.00 47.69 130 ALA A O 1
ATOM 1036 N N . ASP A 1 131 ? -1.501 -25.242 18.502 1.00 56.69 131 ASP A N 1
ATOM 1037 C CA . ASP A 1 131 ? -0.841 -25.864 17.352 1.00 56.69 131 ASP A CA 1
ATOM 1038 C C . ASP A 1 131 ? 0.392 -26.687 17.767 1.00 56.69 131 ASP A C 1
ATOM 1040 O O . ASP A 1 131 ? 0.658 -27.742 17.190 1.00 56.69 131 ASP A O 1
ATOM 1044 N N . ALA A 1 132 ? 1.080 -26.306 18.852 1.00 56.94 132 ALA A N 1
ATOM 1045 C CA . ALA A 1 132 ? 2.196 -27.071 19.416 1.00 56.94 132 ALA A CA 1
ATOM 1046 C C . ALA A 1 132 ? 1.754 -28.448 19.946 1.00 56.94 132 ALA A C 1
ATOM 1048 O O . ALA A 1 132 ? 2.378 -29.466 19.634 1.00 56.94 132 ALA A O 1
ATOM 1049 N N . ALA A 1 133 ? 0.635 -28.507 20.677 1.00 66.31 133 ALA A N 1
ATOM 1050 C CA . ALA A 1 133 ? 0.076 -29.762 21.179 1.00 66.31 133 ALA A CA 1
ATOM 1051 C C . ALA A 1 133 ? -0.440 -30.658 20.037 1.00 66.31 133 ALA A C 1
ATOM 1053 O O . ALA A 1 133 ? -0.249 -31.878 20.060 1.00 66.31 133 ALA A O 1
ATOM 1054 N N . ALA A 1 134 ? -1.042 -30.065 19.001 1.00 63.31 134 ALA A N 1
ATOM 1055 C CA . ALA A 1 134 ? -1.482 -30.788 17.810 1.00 63.31 134 ALA A CA 1
ATOM 1056 C C . ALA A 1 134 ? -0.298 -31.329 16.984 1.00 63.31 134 ALA A C 1
ATOM 1058 O O . ALA A 1 134 ? -0.344 -32.470 16.506 1.00 63.31 134 ALA A O 1
ATOM 1059 N N . LEU A 1 135 ? 0.785 -30.557 16.847 1.00 60.72 135 LEU A N 1
ATOM 1060 C CA . LEU A 1 135 ? 2.033 -30.991 16.213 1.00 60.72 135 LEU A CA 1
ATOM 1061 C C . LEU A 1 135 ? 2.720 -32.099 17.011 1.00 60.72 135 LEU A C 1
ATOM 1063 O O . LEU A 1 135 ? 3.172 -33.079 16.415 1.00 60.72 135 LEU A O 1
ATOM 1067 N N . GLU A 1 136 ? 2.761 -31.996 18.338 1.00 72.69 136 GLU A N 1
ATOM 1068 C CA . GLU A 1 136 ? 3.358 -33.014 19.199 1.00 72.69 136 GLU A CA 1
ATOM 1069 C C . GLU A 1 136 ? 2.546 -34.316 19.181 1.00 72.69 136 GLU A C 1
ATOM 1071 O O . GLU A 1 136 ? 3.124 -35.396 19.029 1.00 72.69 136 GLU A O 1
ATOM 1076 N N . ALA A 1 137 ? 1.212 -34.230 19.192 1.00 75.62 137 ALA A N 1
ATOM 1077 C CA . ALA A 1 137 ? 0.327 -35.381 19.022 1.00 75.62 137 ALA A CA 1
ATOM 1078 C C . ALA A 1 137 ? 0.528 -36.059 17.653 1.00 75.62 137 ALA A C 1
ATOM 1080 O O . ALA A 1 137 ? 0.670 -37.282 17.571 1.00 75.62 137 ALA A O 1
ATOM 1081 N N . ARG A 1 138 ? 0.632 -35.280 16.566 1.00 68.94 138 ARG A N 1
ATOM 1082 C CA . ARG A 1 138 ? 0.936 -35.804 15.220 1.00 68.94 138 ARG A CA 1
ATOM 1083 C C . ARG A 1 138 ? 2.335 -36.429 15.151 1.00 68.94 138 ARG A C 1
ATOM 1085 O O . ARG A 1 138 ? 2.503 -37.493 14.549 1.00 68.94 138 ARG A O 1
ATOM 1092 N N . ALA A 1 139 ? 3.331 -35.824 15.798 1.00 72.69 139 ALA A N 1
ATOM 1093 C CA . ALA A 1 139 ? 4.693 -36.349 15.879 1.00 72.69 139 ALA A CA 1
ATOM 1094 C C . ALA A 1 139 ? 4.780 -37.633 16.724 1.00 72.69 139 ALA A C 1
ATOM 1096 O O . ALA A 1 139 ? 5.565 -38.527 16.400 1.00 72.69 139 ALA A O 1
ATOM 1097 N N . ALA A 1 140 ? 3.978 -37.757 17.785 1.00 78.06 140 ALA A N 1
ATOM 1098 C CA . ALA A 1 140 ? 3.881 -38.958 18.612 1.00 78.06 140 ALA A CA 1
ATOM 1099 C C . ALA A 1 140 ? 3.234 -40.122 17.843 1.00 78.06 140 ALA A C 1
ATOM 1101 O O . ALA A 1 140 ? 3.784 -41.225 17.823 1.00 78.06 140 ALA A O 1
ATOM 1102 N N . VAL A 1 141 ? 2.140 -39.865 17.115 1.00 80.06 141 VAL A N 1
ATOM 1103 C CA . VAL A 1 141 ? 1.498 -40.864 16.239 1.00 80.06 141 VAL A CA 1
ATOM 1104 C C . VAL A 1 141 ? 2.454 -41.323 15.133 1.00 80.06 141 VAL A C 1
ATOM 1106 O O . VAL A 1 141 ? 2.543 -42.517 14.839 1.00 80.06 141 VAL A O 1
ATOM 1109 N N . ARG A 1 142 ? 3.226 -40.401 14.541 1.00 68.56 142 ARG A N 1
ATOM 1110 C CA . ARG A 1 142 ? 4.240 -40.738 13.529 1.00 68.56 142 ARG A CA 1
ATOM 1111 C C . ARG A 1 142 ? 5.356 -41.620 14.101 1.00 68.56 142 ARG A C 1
ATOM 1113 O O . ARG A 1 142 ? 5.727 -42.597 13.456 1.00 68.56 142 ARG A O 1
ATOM 1120 N N . ARG A 1 143 ? 5.850 -41.325 15.310 1.00 77.00 143 ARG A N 1
ATOM 1121 C CA . ARG A 1 143 ? 6.848 -42.151 16.019 1.00 77.00 143 ARG A CA 1
ATOM 1122 C C . ARG A 1 143 ? 6.321 -43.555 16.331 1.00 77.00 143 ARG A C 1
ATOM 1124 O O . ARG A 1 143 ? 7.026 -44.528 16.089 1.00 77.00 143 ARG A O 1
ATOM 1131 N N . GLN A 1 144 ? 5.074 -43.678 16.789 1.00 72.75 144 GLN A N 1
ATOM 1132 C CA . GLN A 1 144 ? 4.454 -44.984 17.049 1.00 72.75 144 GLN A CA 1
ATOM 1133 C C . GLN A 1 144 ? 4.307 -45.829 15.778 1.00 72.75 144 GLN A C 1
ATOM 1135 O O . GLN A 1 144 ? 4.623 -47.014 15.798 1.00 72.75 144 GLN A O 1
ATOM 1140 N N . ARG A 1 145 ? 3.892 -45.230 14.654 1.00 66.81 145 ARG A N 1
ATOM 1141 C CA . ARG A 1 145 ? 3.771 -45.948 13.371 1.00 66.81 145 ARG A CA 1
ATOM 1142 C C . ARG A 1 145 ? 5.116 -46.436 12.830 1.00 66.81 145 ARG A C 1
ATOM 1144 O O . ARG A 1 145 ? 5.186 -47.528 12.276 1.00 66.81 145 ARG A O 1
ATOM 1151 N N . LEU A 1 146 ? 6.174 -45.644 13.009 1.00 60.31 146 LEU A N 1
ATOM 1152 C CA . LEU A 1 146 ? 7.526 -46.011 12.582 1.00 60.31 146 LEU A CA 1
ATOM 1153 C C . LEU A 1 146 ? 8.124 -47.130 13.448 1.00 60.31 146 LEU A C 1
ATOM 1155 O O . LEU A 1 146 ? 8.774 -48.016 12.909 1.00 60.31 146 LEU A O 1
ATOM 1159 N N . ASN A 1 147 ? 7.841 -47.148 14.754 1.00 59.16 147 ASN A N 1
ATOM 1160 C CA . ASN A 1 147 ? 8.312 -48.208 15.655 1.00 59.16 147 ASN A CA 1
ATOM 1161 C C . ASN A 1 147 ? 7.479 -49.501 15.592 1.00 59.16 147 ASN A C 1
ATOM 1163 O O . ASN A 1 147 ? 7.967 -50.544 16.004 1.00 59.16 147 ASN A O 1
ATOM 1167 N N . ALA A 1 148 ? 6.242 -49.449 15.090 1.00 56.00 148 ALA A N 1
ATOM 1168 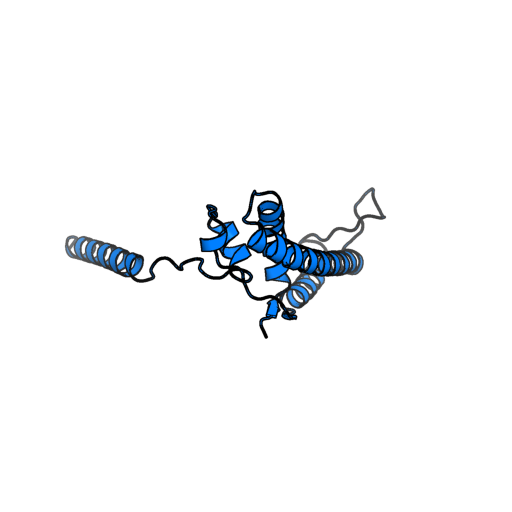C CA . ALA A 1 148 ? 5.391 -50.627 14.886 1.00 56.00 148 ALA A CA 1
ATOM 1169 C C . ALA A 1 148 ? 5.647 -51.351 13.546 1.00 56.00 148 ALA A C 1
ATOM 1171 O O . ALA A 1 148 ? 4.984 -52.341 13.255 1.00 56.00 148 ALA A O 1
ATOM 1172 N N . SER A 1 149 ? 6.569 -50.837 12.721 1.00 50.34 149 SER A N 1
ATOM 1173 C CA . SER A 1 149 ? 6.941 -51.402 11.413 1.00 50.34 149 SER A CA 1
ATOM 1174 C C . SER A 1 149 ? 8.302 -52.124 11.435 1.00 50.34 149 SER A C 1
ATOM 1176 O O . SER A 1 149 ? 8.917 -52.281 10.380 1.00 50.34 149 SER A O 1
ATOM 1178 N N . VAL A 1 150 ? 8.778 -52.526 12.623 1.00 46.62 150 VAL A N 1
ATOM 1179 C CA . VAL A 1 150 ? 9.981 -53.355 12.839 1.00 46.62 150 VAL A CA 1
ATOM 1180 C C . VAL A 1 150 ? 9.568 -54.728 13.345 1.00 46.62 150 VAL A C 1
ATOM 1182 O O . VAL A 1 150 ? 8.733 -54.767 14.275 1.00 46.62 150 VAL A O 1
#

Sequence (150 aa):
MTSLTVIQIVAAHEAIARLRDKPLPGAVSYRLSKIVKYLDEEFRLYATVKNELIVRHGEPVPDKPEEYRVLPHLPGFGAYIEAMTRVHEETVPFPFKKIEVKDLDLDFSANEIEALAPIFDGFATEDDGADAAALEARAAVRRQRLNASV

Foldseek 3Di:
DAKDFLLLLVLQLVLLVVLQVDDADPVLNVQSVVQNVVSVVSVVVLVVVLLVLQVVQFAADVVGNVDTDADPPGPSNVVSVVSVVVSRRDMDDDPGDAAEPVRGPDDDDPSNCSSCVSRHPHPDPPDPPPVVVVVVVVVVVVVVVVVVVD

pLDDT: mean 84.46, std 13.27, range [42.69, 97.69]

Radius of gyration: 22.29 Å; chains: 1; bounding box: 39×64×53 Å